Protein AF-A0A6A6H7W0-F1 (afdb_monomer)

Foldseek 3Di:
DDDDDDDDDDDPVVVVVVVVVVVVVVVPDDDDPVVVVVVVVPDDPPDFKFKLKAKDKAAFDPDCVVLVVVVVVVCVVVVVPDDDDRDDRGIDIDMDIAGHPPIGRGHDHDPDHSVVSVVVRVVPDPDPDDDDDDDDDPPD

Solvent-accessible surface area (backbone atoms only — not comparable to full-atom values): 9185 Å² total; per-residue (Å²): 139,84,82,77,80,82,86,77,78,79,49,74,67,56,52,52,49,51,52,52,52,51,49,55,59,67,65,69,58,76,97,66,60,68,64,70,62,46,56,63,70,68,56,79,86,64,71,54,18,32,56,34,65,18,71,47,73,46,70,51,70,94,69,60,63,70,59,50,53,51,50,50,54,50,42,69,72,49,71,73,72,69,89,78,81,81,79,78,87,60,60,44,78,48,70,51,76,37,67,49,80,98,49,54,73,82,35,72,48,81,91,62,54,47,67,55,31,42,52,54,35,59,73,56,50,92,60,98,75,81,86,89,84,82,90,81,90,83,86,127

Nearest PDB structures (foldseek):
  5ez1-assembly1_A  TM=3.426E-01  e=6.908E+00  Helicobacter pylori 26695
  3k5n-assembly1_B  TM=1.792E-01  e=5.345E+00  Escherichia coli

Structure (mmCIF, N/CA/C/O backbone):
data_AF-A0A6A6H7W0-F1
#
_entry.id   AF-A0A6A6H7W0-F1
#
loop_
_atom_site.group_PDB
_atom_site.id
_atom_site.type_symbol
_atom_site.label_atom_id
_atom_site.label_alt_id
_atom_site.label_comp_id
_atom_site.label_asym_id
_atom_site.label_entity_id
_atom_site.label_seq_id
_atom_site.pdbx_PDB_ins_code
_atom_site.Cartn_x
_atom_site.Cartn_y
_atom_site.Cartn_z
_atom_site.occupancy
_atom_site.B_iso_or_equiv
_atom_site.auth_seq_id
_atom_site.auth_comp_id
_atom_site.auth_asym_id
_atom_site.auth_atom_id
_atom_site.pdbx_PDB_model_num
ATOM 1 N N . MET A 1 1 ? 7.294 -31.044 -26.166 1.00 39.59 1 MET A N 1
ATOM 2 C CA . MET A 1 1 ? 6.679 -30.989 -24.823 1.00 39.59 1 MET A CA 1
ATOM 3 C C . MET A 1 1 ? 7.692 -31.528 -23.827 1.00 39.59 1 MET A C 1
ATOM 5 O O . MET A 1 1 ? 7.832 -32.734 -23.703 1.00 39.59 1 MET A O 1
ATOM 9 N N . THR A 1 2 ? 8.481 -30.653 -23.211 1.00 40.09 2 THR A N 1
ATOM 10 C CA . THR A 1 2 ? 9.508 -31.015 -22.222 1.00 40.09 2 THR A CA 1
ATOM 11 C C . THR A 1 2 ? 8.999 -30.585 -20.852 1.00 40.09 2 THR A C 1
ATOM 13 O O . THR A 1 2 ? 8.958 -29.394 -20.560 1.00 40.09 2 THR A O 1
ATOM 16 N N . SER A 1 3 ? 8.525 -31.546 -20.058 1.00 48.62 3 SER A N 1
ATOM 17 C CA . SER A 1 3 ? 8.082 -31.316 -18.681 1.00 48.62 3 SER A CA 1
ATOM 18 C C . SER A 1 3 ? 9.297 -31.000 -17.814 1.00 48.62 3 SER A C 1
ATOM 20 O O . SER A 1 3 ? 10.199 -31.829 -17.705 1.00 48.62 3 SER A O 1
ATOM 22 N N . SER A 1 4 ? 9.321 -29.820 -17.196 1.00 52.91 4 SER A N 1
ATOM 23 C CA . SER A 1 4 ? 10.282 -29.503 -16.137 1.00 52.91 4 SER A CA 1
ATOM 24 C C . SER A 1 4 ? 10.076 -30.445 -14.939 1.00 52.91 4 SER A C 1
ATOM 26 O O . SER A 1 4 ? 8.931 -30.818 -14.656 1.00 52.91 4 SER A O 1
ATOM 28 N N . PRO A 1 5 ? 11.148 -30.868 -14.245 1.00 56.19 5 PRO A N 1
ATOM 29 C CA . PRO A 1 5 ? 11.035 -31.709 -13.058 1.00 56.19 5 PRO A CA 1
ATOM 30 C C . PRO A 1 5 ? 10.425 -30.929 -11.875 1.00 56.19 5 PRO A C 1
ATOM 32 O O . PRO A 1 5 ? 10.562 -29.705 -11.820 1.00 56.19 5 PRO A O 1
ATOM 35 N N . PRO A 1 6 ? 9.747 -31.611 -10.934 1.00 56.41 6 PRO A N 1
ATOM 36 C CA . PRO A 1 6 ? 9.095 -30.971 -9.793 1.00 56.41 6 PRO A CA 1
ATOM 37 C C . PRO A 1 6 ? 10.128 -30.344 -8.846 1.00 56.41 6 PRO A C 1
ATOM 39 O O . PRO A 1 6 ? 11.103 -30.994 -8.470 1.00 56.41 6 PRO A O 1
ATOM 42 N N . GLU A 1 7 ? 9.906 -29.090 -8.442 1.00 61.66 7 GLU A N 1
ATOM 43 C CA . GLU A 1 7 ? 10.689 -28.431 -7.393 1.00 61.66 7 GLU A CA 1
ATOM 44 C C . GLU A 1 7 ? 10.473 -29.151 -6.055 1.00 61.66 7 GLU A C 1
ATOM 46 O O . GLU A 1 7 ? 9.414 -29.068 -5.428 1.00 61.66 7 GLU A O 1
ATOM 51 N N . THR A 1 8 ? 11.486 -29.892 -5.614 1.00 72.44 8 THR A N 1
ATOM 52 C CA . THR A 1 8 ? 11.479 -30.572 -4.320 1.00 72.44 8 THR A CA 1
ATOM 53 C C . THR A 1 8 ? 11.583 -29.534 -3.204 1.00 72.44 8 THR A C 1
ATOM 55 O O . THR A 1 8 ? 12.595 -28.848 -3.072 1.00 72.44 8 THR A O 1
ATOM 58 N N . SER A 1 9 ? 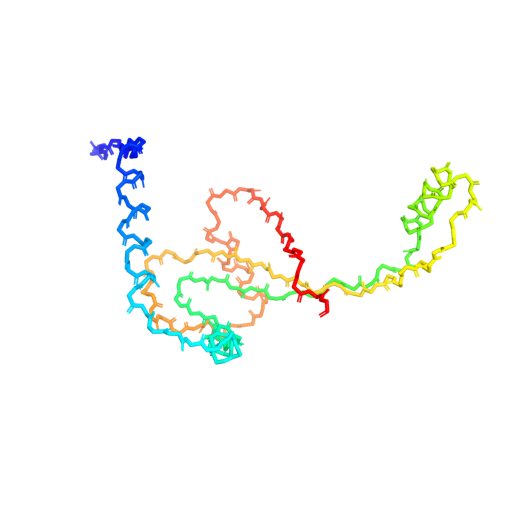10.538 -29.419 -2.382 1.00 73.88 9 SER A N 1
ATOM 59 C CA . SER A 1 9 ? 10.568 -28.583 -1.177 1.00 73.88 9 SER A CA 1
ATOM 60 C C . SER A 1 9 ? 11.648 -29.080 -0.203 1.00 73.88 9 SER A C 1
ATOM 62 O O . SER A 1 9 ? 11.758 -30.292 0.001 1.00 73.88 9 SER A O 1
ATOM 64 N N . PRO A 1 10 ? 12.433 -28.181 0.419 1.00 78.88 10 PRO A N 1
ATOM 65 C CA . PRO A 1 10 ? 13.534 -28.576 1.287 1.00 78.88 10 PRO A CA 1
ATOM 66 C C . PRO A 1 10 ? 13.030 -29.288 2.546 1.00 78.88 10 PRO A C 1
ATOM 68 O O . PRO A 1 10 ? 12.021 -28.916 3.151 1.00 78.88 10 PRO A O 1
ATOM 71 N N . SER A 1 11 ? 13.767 -30.309 2.969 1.00 86.69 11 SER A N 1
ATOM 72 C CA . SER A 1 11 ? 13.517 -31.051 4.201 1.00 86.69 11 SER A CA 1
ATOM 73 C C . SER A 1 11 ? 13.729 -30.176 5.445 1.00 86.69 11 SER A C 1
ATOM 75 O O . SER A 1 11 ? 14.488 -29.203 5.446 1.00 86.69 11 SER A O 1
ATOM 77 N N . ARG A 1 12 ? 13.101 -30.554 6.568 1.00 82.81 12 ARG A N 1
ATOM 78 C CA . ARG A 1 12 ? 13.274 -29.858 7.860 1.00 82.81 12 ARG A CA 1
ATOM 79 C C . ARG A 1 12 ? 14.742 -29.751 8.288 1.00 82.81 12 ARG A C 1
ATOM 81 O O . ARG A 1 12 ? 15.125 -28.759 8.902 1.00 82.81 12 ARG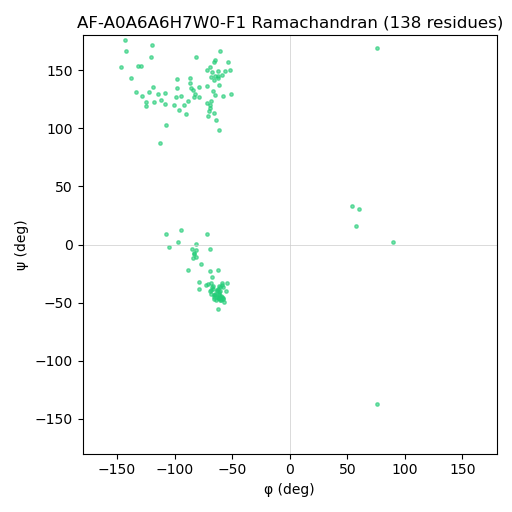 A O 1
ATOM 88 N N . GLU A 1 13 ? 15.563 -30.743 7.953 1.00 88.00 13 GLU A N 1
ATOM 89 C CA . GLU A 1 13 ? 16.994 -30.758 8.270 1.00 88.00 13 GLU A CA 1
ATOM 90 C C . GLU A 1 13 ? 17.803 -29.777 7.417 1.00 88.00 13 GLU A C 1
ATOM 92 O O . GLU A 1 13 ? 18.762 -29.172 7.898 1.00 88.00 13 GLU A O 1
ATOM 97 N N . GLU A 1 14 ? 17.430 -29.589 6.153 1.00 88.81 14 GLU A N 1
ATOM 98 C CA . GLU A 1 14 ? 18.039 -28.583 5.277 1.00 88.81 14 GLU A CA 1
ATOM 99 C C . GLU A 1 14 ? 17.692 -27.171 5.744 1.00 88.81 14 GLU A C 1
ATOM 101 O O . GLU A 1 14 ? 18.587 -26.333 5.865 1.00 88.81 14 GLU A O 1
ATOM 106 N N . ILE A 1 15 ? 16.433 -26.937 6.129 1.00 86.06 15 ILE A N 1
ATOM 107 C CA . ILE A 1 15 ? 15.996 -25.671 6.732 1.00 86.06 15 ILE A CA 1
ATOM 108 C C . ILE A 1 15 ? 16.766 -25.413 8.035 1.00 86.06 15 ILE A C 1
ATOM 110 O O . ILE A 1 15 ? 17.329 -24.334 8.220 1.00 86.06 15 ILE A O 1
ATOM 114 N N . ALA A 1 16 ? 16.860 -26.408 8.924 1.00 88.50 16 ALA A N 1
ATOM 115 C CA . ALA A 1 16 ? 17.582 -26.276 10.189 1.00 88.50 16 ALA A CA 1
ATOM 116 C C . ALA A 1 16 ? 19.075 -25.969 9.980 1.00 88.50 16 ALA A C 1
ATOM 118 O O . ALA A 1 16 ? 19.635 -25.108 10.666 1.00 88.50 16 ALA A O 1
ATOM 119 N N . ARG A 1 17 ? 19.721 -26.620 9.002 1.00 90.56 17 ARG A N 1
ATOM 120 C CA 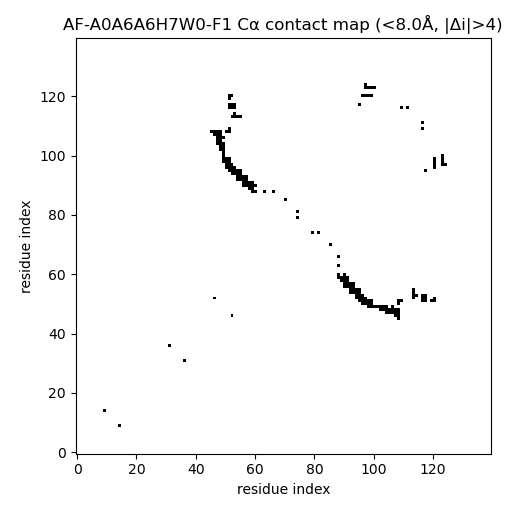. ARG A 1 17 ? 21.114 -26.335 8.627 1.00 90.56 17 ARG A CA 1
ATOM 121 C C . ARG A 1 17 ? 21.275 -24.925 8.062 1.00 90.56 17 ARG A C 1
ATOM 123 O O . ARG A 1 17 ? 22.195 -24.223 8.485 1.00 90.56 17 ARG A O 1
ATOM 130 N N . GLY A 1 18 ? 20.370 -24.486 7.189 1.00 87.12 18 GLY A N 1
ATOM 131 C CA . GLY A 1 18 ? 20.359 -23.123 6.652 1.00 87.12 18 GLY A CA 1
ATOM 132 C C . GLY A 1 18 ? 20.238 -22.066 7.754 1.00 87.12 18 GLY A C 1
ATOM 133 O O . GLY A 1 18 ? 21.032 -21.126 7.808 1.00 87.12 18 GLY A O 1
ATOM 134 N N . VAL A 1 19 ? 19.329 -22.274 8.712 1.00 85.62 19 VAL A N 1
ATOM 135 C CA . VAL A 1 19 ? 19.155 -21.388 9.877 1.00 85.62 19 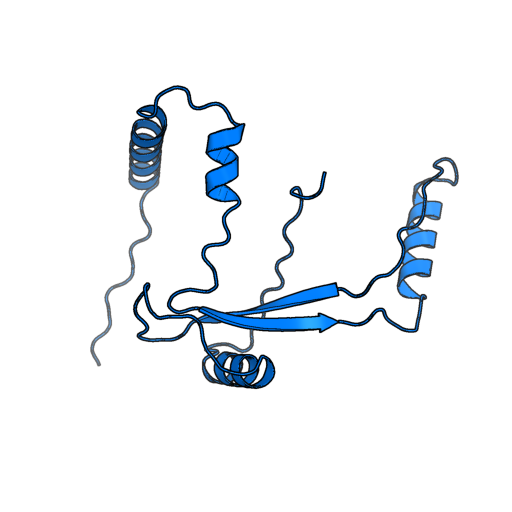VAL A CA 1
ATOM 136 C C . VAL A 1 19 ? 20.422 -21.330 10.736 1.00 85.62 19 VAL A C 1
ATOM 138 O O . VAL A 1 19 ? 20.836 -20.246 11.154 1.00 85.62 19 VAL A O 1
ATOM 141 N N . GLN A 1 20 ? 21.085 -22.465 10.986 1.00 84.62 20 GLN A N 1
ATOM 142 C CA . GLN A 1 20 ? 22.333 -22.475 11.757 1.00 84.62 20 GLN A CA 1
ATOM 143 C C . GLN A 1 20 ? 23.484 -21.763 11.035 1.00 84.62 20 GLN A C 1
ATOM 145 O O . GLN A 1 20 ? 24.265 -21.059 11.683 1.00 84.62 20 GLN A O 1
ATOM 150 N N . GLN A 1 21 ? 23.591 -21.909 9.714 1.00 86.19 21 GLN A N 1
ATOM 151 C CA . GLN A 1 21 ? 24.591 -21.201 8.914 1.00 86.19 21 GLN A CA 1
ATOM 152 C C . GLN A 1 21 ? 24.347 -19.688 8.923 1.00 86.19 21 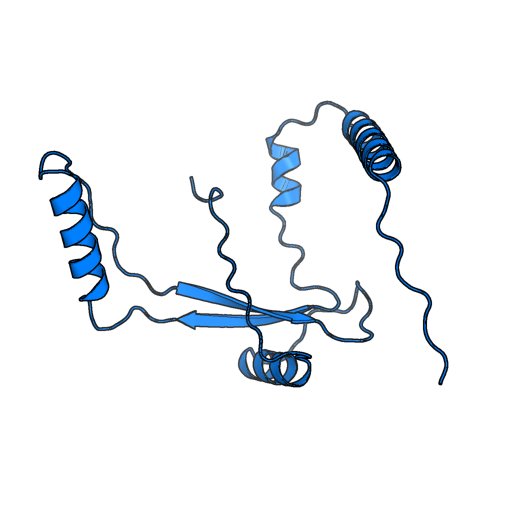GLN A C 1
ATOM 154 O O . GLN A 1 21 ? 25.280 -18.927 9.190 1.00 86.19 21 GLN A O 1
ATOM 159 N N . LEU A 1 22 ? 23.094 -19.257 8.746 1.00 80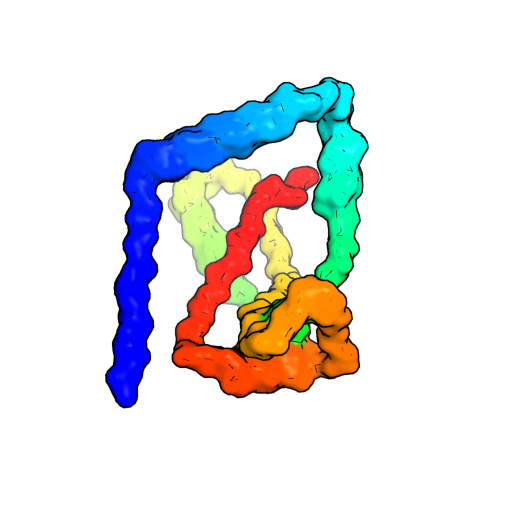.38 22 LEU A N 1
ATOM 160 C CA . LEU A 1 22 ? 22.703 -17.850 8.830 1.00 80.38 22 LEU A CA 1
ATOM 161 C C . LEU A 1 22 ? 23.019 -17.267 10.213 1.00 80.38 22 LEU A C 1
ATOM 163 O O . LEU A 1 22 ? 23.665 -16.226 10.312 1.00 80.38 22 LEU A O 1
ATOM 167 N N . ARG A 1 23 ? 22.647 -17.970 11.293 1.00 78.56 23 ARG A N 1
ATOM 168 C CA . ARG A 1 23 ? 22.943 -17.549 12.671 1.00 78.56 23 ARG A CA 1
ATOM 169 C C . ARG A 1 23 ? 24.440 -17.377 12.895 1.00 78.56 23 ARG A C 1
ATOM 171 O O . ARG A 1 23 ? 24.851 -16.373 13.472 1.00 78.56 23 ARG A O 1
ATOM 178 N N . ARG A 1 24 ? 25.259 -18.330 12.440 1.00 78.56 24 ARG A N 1
ATOM 179 C CA . ARG A 1 24 ? 26.725 -18.241 12.529 1.00 78.56 24 ARG A CA 1
ATOM 180 C C . ARG A 1 24 ? 27.271 -17.058 11.730 1.00 78.56 24 ARG A C 1
ATOM 182 O O . ARG A 1 24 ? 28.188 -16.407 12.212 1.00 78.56 24 ARG A O 1
ATOM 189 N N . GLY A 1 25 ? 26.712 -16.758 10.558 1.00 77.88 25 GLY A N 1
ATOM 190 C CA . GLY A 1 25 ? 27.069 -15.573 9.771 1.00 77.88 25 GLY A CA 1
ATOM 191 C C . GLY A 1 25 ? 26.725 -14.266 10.490 1.00 77.88 25 GLY A C 1
ATOM 192 O O . GLY A 1 25 ? 27.581 -13.400 10.637 1.00 77.88 25 GLY A O 1
ATOM 193 N N . LEU A 1 26 ? 25.508 -14.163 11.029 1.00 68.94 26 LEU A N 1
ATOM 194 C CA . LEU A 1 26 ? 25.029 -12.983 11.758 1.00 68.94 26 LEU A CA 1
ATOM 195 C C . LEU A 1 26 ? 25.756 -12.760 13.093 1.00 68.94 26 LEU A C 1
ATOM 197 O O . LEU A 1 26 ? 25.886 -11.622 13.538 1.00 68.94 26 LEU A O 1
ATOM 201 N N . SER A 1 27 ? 26.248 -13.835 13.712 1.00 67.56 27 SER A N 1
ATOM 202 C CA . SER A 1 27 ? 26.980 -13.804 14.988 1.00 67.56 27 SER A CA 1
ATOM 203 C C . SER A 1 27 ? 28.470 -13.468 14.829 1.00 67.56 27 SER A C 1
ATOM 205 O O . SER A 1 27 ? 29.155 -13.281 15.828 1.00 67.56 27 SER A O 1
ATOM 207 N N . LYS A 1 28 ? 28.992 -13.402 13.594 1.00 65.69 28 LYS A N 1
ATOM 208 C CA . LYS A 1 28 ? 30.386 -13.016 13.302 1.00 65.69 28 LYS A CA 1
ATOM 209 C C . LYS A 1 28 ? 30.601 -11.499 13.217 1.00 65.69 28 LYS A C 1
ATOM 211 O O . LYS A 1 28 ? 31.737 -11.067 13.047 1.00 65.69 28 LYS A O 1
ATOM 216 N N . GLY A 1 29 ? 29.544 -10.692 13.323 1.00 62.50 29 GLY A N 1
ATOM 217 C CA . GLY A 1 29 ? 29.659 -9.237 13.417 1.00 62.50 29 GLY A CA 1
ATOM 218 C C . GLY A 1 29 ? 30.045 -8.802 14.831 1.00 62.50 29 GLY A C 1
ATOM 219 O O . GLY A 1 29 ? 29.486 -9.305 15.803 1.00 62.50 29 GLY A O 1
ATOM 220 N N . GLY A 1 30 ? 30.988 -7.864 14.953 1.00 68.56 30 GLY A N 1
ATOM 221 C CA . GLY A 1 30 ? 31.275 -7.204 16.228 1.00 68.56 30 GLY A CA 1
ATOM 222 C C . GLY A 1 30 ? 30.055 -6.448 16.773 1.00 68.56 30 GLY A C 1
ATOM 223 O O . GLY A 1 30 ? 29.078 -6.216 16.059 1.00 68.56 30 GLY A O 1
ATOM 224 N N . TRP A 1 31 ? 30.112 -6.045 18.043 1.00 68.25 31 TRP A N 1
ATOM 225 C CA . TRP A 1 31 ? 29.086 -5.207 18.666 1.00 68.25 31 TRP A CA 1
ATOM 226 C C . TRP A 1 31 ? 28.988 -3.862 17.939 1.00 68.25 31 TRP A C 1
ATOM 228 O O . TRP A 1 31 ? 29.779 -2.953 18.167 1.00 68.25 31 TRP A O 1
ATOM 238 N N . THR A 1 32 ? 28.012 -3.732 17.046 1.00 68.38 32 THR A N 1
ATOM 239 C CA . THR A 1 32 ? 27.599 -2.437 16.506 1.00 68.38 32 THR A CA 1
ATOM 240 C C . THR A 1 32 ? 26.427 -1.942 17.345 1.00 68.38 32 THR A C 1
ATOM 242 O O . THR A 1 32 ? 25.462 -2.697 17.508 1.00 68.38 32 THR A O 1
ATOM 245 N N . PRO A 1 33 ? 26.472 -0.706 17.873 1.00 82.19 33 PRO A N 1
ATOM 246 C CA . PRO A 1 33 ? 25.307 -0.105 18.502 1.00 82.19 33 PRO A CA 1
ATOM 247 C C . PRO A 1 33 ? 24.098 -0.172 17.562 1.00 82.19 33 PRO A C 1
ATOM 249 O O . PRO A 1 33 ? 24.238 -0.172 16.334 1.00 82.19 33 PRO A O 1
ATOM 252 N N . ILE A 1 34 ? 22.900 -0.244 18.135 1.00 77.81 34 ILE A N 1
ATOM 253 C CA . ILE A 1 34 ? 21.671 -0.398 17.353 1.00 77.81 34 ILE A CA 1
ATOM 254 C C . ILE A 1 34 ? 21.478 0.758 16.358 1.00 77.81 34 ILE A C 1
ATOM 256 O O . ILE A 1 34 ? 21.045 0.527 15.236 1.00 77.81 34 ILE A O 1
ATOM 260 N N . THR A 1 35 ? 21.910 1.970 16.717 1.00 79.31 35 THR A N 1
ATOM 261 C CA . THR A 1 35 ? 21.738 3.186 15.914 1.00 79.31 35 THR A CA 1
ATOM 262 C C . THR A 1 35 ? 22.443 3.131 14.544 1.00 79.31 35 THR A C 1
ATOM 264 O O . THR A 1 35 ? 21.741 3.244 13.544 1.00 79.31 35 THR A O 1
ATOM 267 N N . PRO A 1 36 ? 23.766 2.881 14.413 1.00 77.19 36 PRO A N 1
ATOM 268 C CA . PRO A 1 36 ? 24.397 2.669 13.101 1.00 77.19 36 PRO A CA 1
ATOM 269 C C . PRO A 1 36 ? 23.806 1.495 12.309 1.00 77.19 36 PRO A C 1
ATOM 271 O O . PRO A 1 36 ? 23.717 1.535 11.079 1.00 77.19 36 PRO A O 1
ATOM 274 N N . ARG A 1 37 ? 23.392 0.437 13.017 1.00 72.00 37 ARG A N 1
ATOM 275 C CA . ARG A 1 37 ? 22.817 -0.762 12.399 1.00 72.00 37 ARG A CA 1
ATOM 276 C C . ARG A 1 37 ? 21.420 -0.504 11.826 1.00 72.00 37 ARG A C 1
ATOM 278 O O . ARG A 1 37 ? 21.082 -1.065 10.795 1.00 72.00 37 ARG A O 1
ATOM 285 N N . GLN A 1 38 ? 20.631 0.353 12.467 1.00 77.25 38 GLN A N 1
ATOM 286 C CA . GLN A 1 38 ? 19.331 0.799 11.967 1.00 77.25 38 GLN A CA 1
ATOM 287 C C . GLN A 1 38 ? 19.480 1.877 10.894 1.00 77.25 38 GLN A C 1
ATOM 289 O O . GLN A 1 38 ? 18.774 1.824 9.898 1.00 77.25 38 GLN A O 1
ATOM 294 N N . PHE A 1 39 ? 20.432 2.804 11.041 1.00 76.94 39 PHE A N 1
ATOM 295 C CA . PHE A 1 39 ? 20.664 3.885 10.077 1.00 76.94 39 PHE A CA 1
ATOM 296 C C . PHE A 1 39 ? 20.910 3.368 8.654 1.00 76.94 39 PHE A C 1
ATOM 298 O O . PHE A 1 39 ? 20.379 3.909 7.691 1.00 76.94 39 PHE A O 1
ATOM 305 N N . THR A 1 40 ? 21.664 2.276 8.523 1.00 68.88 40 THR A N 1
ATOM 306 C CA . THR A 1 40 ? 21.888 1.609 7.230 1.00 68.88 40 THR A CA 1
ATOM 307 C C . THR A 1 40 ? 20.631 0.939 6.669 1.00 68.88 40 THR A C 1
ATOM 309 O O . THR A 1 40 ? 20.442 0.942 5.459 1.00 68.88 40 THR A O 1
ATOM 312 N N . GLY A 1 41 ? 19.749 0.409 7.522 1.00 67.31 41 GLY A N 1
ATOM 313 C CA . GLY A 1 41 ? 18.462 -0.166 7.109 1.00 67.31 41 GLY A CA 1
ATOM 314 C C . GLY A 1 41 ? 17.377 0.869 6.788 1.00 67.31 41 GLY A C 1
ATOM 315 O O . GLY A 1 41 ? 16.395 0.527 6.140 1.00 67.31 41 GLY A O 1
ATOM 316 N N . LEU A 1 42 ? 17.551 2.119 7.226 1.00 70.25 42 LEU A N 1
ATOM 317 C CA . LEU A 1 42 ? 16.643 3.236 6.940 1.00 70.25 42 LEU A CA 1
ATOM 318 C C . LEU A 1 42 ? 16.926 3.911 5.591 1.00 70.25 42 LEU A C 1
ATOM 320 O O . LEU A 1 42 ? 16.121 4.723 5.140 1.00 70.25 42 LEU A O 1
ATOM 324 N N . GLN A 1 43 ? 18.058 3.611 4.948 1.00 71.00 43 GLN A N 1
ATOM 325 C CA . GLN A 1 43 ? 18.321 4.102 3.600 1.00 71.00 43 GLN A CA 1
ATOM 326 C C . GLN A 1 43 ? 17.407 3.379 2.614 1.00 71.00 43 GLN A C 1
ATOM 328 O O . GLN A 1 43 ? 17.593 2.191 2.359 1.00 71.00 43 GLN A O 1
ATOM 333 N N . ASP A 1 44 ? 16.444 4.105 2.046 1.00 67.44 44 ASP A N 1
ATOM 334 C CA . ASP A 1 44 ? 15.642 3.607 0.934 1.00 67.44 44 ASP A CA 1
ATOM 335 C C . ASP A 1 44 ? 16.562 3.419 -0.287 1.00 67.44 44 ASP A C 1
ATOM 337 O O . ASP A 1 44 ? 17.091 4.402 -0.821 1.00 67.44 44 ASP A O 1
ATOM 341 N N . PRO A 1 45 ? 16.803 2.176 -0.744 1.00 65.38 45 PRO A N 1
ATOM 342 C CA . PRO A 1 45 ? 17.633 1.936 -1.914 1.00 65.38 45 PRO A CA 1
ATOM 343 C C . PRO A 1 45 ? 16.969 2.412 -3.216 1.00 65.38 45 PRO A C 1
ATOM 345 O O . PRO A 1 45 ? 17.618 2.320 -4.264 1.00 65.38 45 PRO A O 1
ATOM 348 N N . GLY A 1 46 ? 15.723 2.891 -3.159 1.00 72.81 46 GLY A N 1
ATOM 349 C CA . GLY A 1 46 ? 14.869 3.190 -4.294 1.00 72.81 46 GLY A CA 1
ATOM 350 C C . GLY A 1 46 ? 14.288 1.922 -4.918 1.00 72.81 46 GLY A C 1
ATOM 351 O O . GLY A 1 46 ? 14.714 0.798 -4.638 1.00 72.81 46 GLY A O 1
ATOM 352 N N . ILE A 1 47 ? 13.323 2.102 -5.821 1.00 73.81 47 ILE A N 1
ATOM 353 C CA . ILE A 1 47 ? 12.754 1.001 -6.606 1.00 73.81 47 ILE A CA 1
ATOM 354 C C . ILE A 1 47 ? 13.827 0.506 -7.586 1.00 73.81 47 ILE A C 1
ATOM 356 O O . ILE A 1 47 ? 14.285 1.258 -8.448 1.00 73.81 47 ILE A O 1
ATOM 360 N N . LYS A 1 48 ? 14.236 -0.757 -7.445 1.00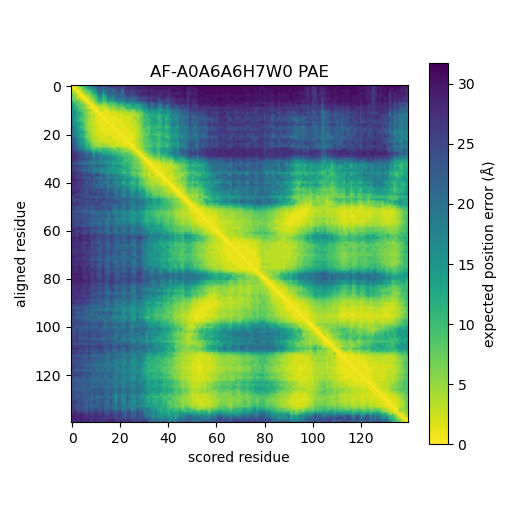 71.94 48 LYS A N 1
ATOM 361 C CA . LYS A 1 48 ? 15.274 -1.400 -8.263 1.00 71.94 48 LYS A CA 1
ATOM 362 C C . LYS A 1 48 ? 14.800 -2.738 -8.822 1.00 71.94 48 LYS A C 1
ATOM 364 O O . LYS A 1 48 ? 13.986 -3.432 -8.214 1.00 71.94 48 LYS A O 1
ATOM 369 N N . GLY A 1 49 ? 15.378 -3.120 -9.956 1.00 78.12 49 GLY A N 1
ATOM 370 C CA . GLY A 1 49 ? 15.262 -4.450 -10.533 1.00 78.12 49 GLY A CA 1
ATOM 371 C C . GLY A 1 49 ? 13.922 -4.712 -11.214 1.00 78.12 49 GLY A C 1
ATOM 372 O O . GLY A 1 49 ? 13.404 -3.892 -11.971 1.00 78.12 49 GLY A O 1
ATOM 373 N N . ALA A 1 50 ? 13.377 -5.903 -10.978 1.00 81.25 50 ALA A N 1
ATOM 374 C CA . ALA A 1 50 ? 12.213 -6.414 -11.691 1.00 81.25 50 ALA A CA 1
ATOM 375 C C . ALA A 1 50 ? 10.863 -5.896 -11.163 1.00 81.25 50 ALA A C 1
ATOM 377 O O . ALA A 1 50 ? 9.832 -6.304 -11.682 1.00 81.25 50 ALA A O 1
ATOM 378 N N . ALA A 1 51 ? 10.818 -5.039 -10.144 1.00 84.19 51 ALA A N 1
ATOM 379 C CA . ALA A 1 51 ? 9.544 -4.577 -9.600 1.00 84.19 51 ALA A CA 1
ATOM 380 C C . ALA A 1 51 ? 8.916 -3.479 -10.480 1.00 84.19 51 ALA A C 1
ATOM 382 O O . ALA A 1 51 ? 9.541 -2.456 -10.759 1.00 84.19 51 ALA A O 1
ATOM 383 N N . TRP A 1 52 ? 7.656 -3.669 -10.875 1.00 88.12 52 TRP A N 1
ATOM 384 C CA . TRP A 1 52 ? 6.763 -2.560 -11.201 1.00 88.12 52 TRP A CA 1
ATOM 385 C C . TRP A 1 52 ? 6.183 -2.020 -9.902 1.00 88.12 52 TRP A C 1
ATOM 387 O O . TRP A 1 52 ? 5.649 -2.794 -9.109 1.00 88.12 52 TRP A O 1
ATOM 397 N N . VAL A 1 53 ? 6.260 -0.708 -9.705 1.00 90.06 53 VAL A N 1
ATOM 398 C CA . VAL A 1 53 ? 5.617 -0.026 -8.582 1.00 90.06 53 VAL A CA 1
ATOM 399 C C . VAL A 1 53 ? 4.791 1.121 -9.143 1.00 90.06 53 VAL A C 1
ATOM 401 O O . VAL A 1 53 ? 5.303 1.915 -9.929 1.00 90.06 53 VAL A O 1
ATOM 404 N N . SER A 1 54 ? 3.519 1.176 -8.761 1.00 93.31 54 SER A N 1
ATOM 405 C CA . SER A 1 54 ? 2.620 2.289 -9.061 1.00 93.31 54 SER A CA 1
ATOM 406 C C . SER A 1 54 ? 2.020 2.818 -7.764 1.00 93.31 54 SER A C 1
ATOM 408 O O . SER A 1 54 ? 1.373 2.073 -7.026 1.00 93.31 54 SER A O 1
ATOM 410 N N . ARG A 1 55 ? 2.278 4.086 -7.449 1.00 93.75 55 ARG A N 1
ATOM 411 C CA . ARG A 1 55 ? 1.779 4.750 -6.241 1.00 93.75 55 ARG A CA 1
ATOM 412 C C . ARG A 1 55 ? 0.397 5.334 -6.488 1.00 93.75 55 ARG A C 1
ATOM 414 O O . ARG A 1 55 ? 0.139 5.934 -7.528 1.00 93.75 55 ARG A O 1
ATOM 421 N N . VAL A 1 56 ? -0.474 5.192 -5.499 1.00 95.44 56 VAL A N 1
ATOM 422 C CA . VAL A 1 56 ? -1.830 5.736 -5.526 1.00 95.44 56 VAL A CA 1
ATOM 423 C C . VAL A 1 56 ? -2.176 6.332 -4.169 1.00 95.44 56 VAL A C 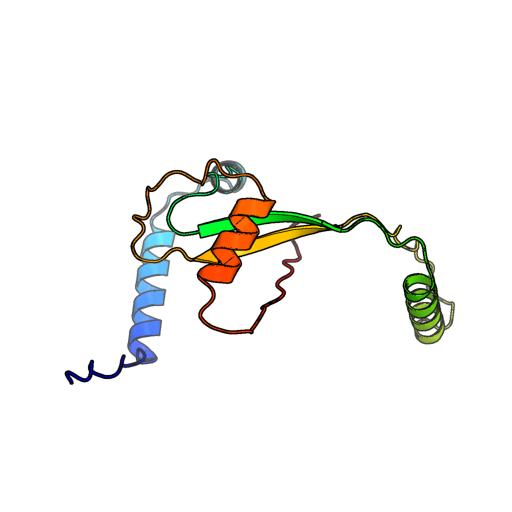1
ATOM 425 O O . VAL A 1 56 ? -1.808 5.790 -3.126 1.00 95.44 56 VAL A O 1
ATOM 428 N N . THR A 1 57 ? -2.910 7.437 -4.197 1.00 95.19 57 THR A N 1
ATOM 429 C CA . THR A 1 57 ? -3.525 8.023 -3.011 1.00 95.19 57 THR A CA 1
ATOM 430 C C . THR A 1 57 ? -5.021 7.789 -3.100 1.00 95.19 57 THR A C 1
ATOM 432 O O . THR A 1 57 ? -5.667 8.208 -4.059 1.00 95.19 57 THR A O 1
ATOM 435 N N . TYR A 1 58 ? -5.566 7.101 -2.106 1.00 91.44 58 TYR A N 1
ATOM 436 C CA . TYR A 1 58 ? -7.001 6.991 -1.911 1.00 91.44 58 TYR A CA 1
ATOM 437 C C . TYR A 1 58 ? -7.438 8.135 -1.017 1.00 91.44 58 TYR A C 1
ATOM 439 O O . TYR A 1 58 ? -7.061 8.198 0.156 1.00 91.44 58 TYR A O 1
ATOM 447 N N . ASP A 1 59 ? -8.205 9.056 -1.587 1.00 93.00 59 ASP A N 1
ATOM 448 C CA . ASP A 1 59 ? -8.709 10.192 -0.837 1.00 93.00 59 ASP A CA 1
ATOM 449 C C . ASP A 1 59 ? -9.609 9.745 0.306 1.00 93.00 59 ASP A C 1
ATOM 451 O O . ASP A 1 59 ? -10.305 8.726 0.237 1.00 93.00 59 ASP A O 1
ATOM 455 N N . ARG A 1 60 ? -9.596 10.545 1.373 1.00 89.88 60 ARG A N 1
ATOM 456 C CA . ARG A 1 60 ? -10.543 10.384 2.466 1.00 89.88 60 ARG A CA 1
ATOM 457 C C . ARG A 1 60 ? -11.966 10.316 1.879 1.00 89.88 60 ARG A C 1
ATOM 459 O O . ARG A 1 60 ? -12.344 11.220 1.130 1.00 89.88 60 ARG A O 1
ATOM 466 N N . PRO A 1 61 ? -12.775 9.309 2.249 1.00 89.19 61 PRO A N 1
ATOM 467 C CA . PRO A 1 61 ? -14.171 9.270 1.845 1.00 89.19 61 PRO A CA 1
ATOM 468 C C . PRO A 1 61 ? -14.915 10.515 2.346 1.00 89.19 61 PRO A C 1
ATOM 470 O O . PRO A 1 61 ? -14.634 11.039 3.428 1.00 89.19 61 PRO A O 1
ATOM 473 N N . SER A 1 62 ? -15.880 10.983 1.553 1.00 87.69 62 SER A N 1
ATOM 474 C CA . SER A 1 62 ? -16.774 12.084 1.936 1.00 87.69 62 SER A CA 1
ATOM 475 C C . SER A 1 62 ? -17.747 11.692 3.048 1.00 87.69 62 SER A C 1
ATOM 477 O O . SER A 1 62 ? -18.279 12.555 3.743 1.00 87.69 62 SER A O 1
ATOM 479 N N . GLU A 1 63 ? -17.998 10.393 3.189 1.00 89.00 63 GLU A N 1
ATOM 480 C CA . GLU A 1 63 ? -18.911 9.811 4.162 1.00 89.00 63 GLU A CA 1
ATOM 481 C C . GLU A 1 63 ? -18.146 9.302 5.386 1.00 89.00 63 GLU A C 1
ATOM 483 O O . GLU A 1 63 ? -17.074 8.708 5.272 1.00 89.00 63 GLU A O 1
ATOM 488 N N . ASP A 1 64 ? -18.743 9.481 6.564 1.00 86.00 64 ASP A N 1
ATOM 489 C CA . ASP A 1 64 ? -18.167 9.047 7.842 1.00 86.00 64 ASP A CA 1
ATOM 490 C C . ASP A 1 64 ? -18.900 7.815 8.423 1.00 86.00 64 ASP A C 1
ATOM 492 O O . ASP A 1 64 ? -18.667 7.428 9.569 1.00 86.00 64 ASP A O 1
ATOM 496 N N . ASP A 1 65 ? -19.801 7.183 7.664 1.00 89.12 65 ASP A N 1
ATOM 497 C CA . ASP A 1 65 ? -20.711 6.150 8.184 1.00 89.12 65 ASP A CA 1
ATOM 498 C C . ASP A 1 65 ? -19.974 4.915 8.706 1.00 89.12 65 ASP A C 1
ATOM 500 O O . ASP A 1 65 ? -20.282 4.425 9.793 1.00 89.12 65 ASP A O 1
ATOM 504 N N . MET A 1 66 ? -18.924 4.472 8.012 1.00 86.19 66 MET A N 1
ATOM 505 C CA . MET A 1 66 ? -18.080 3.367 8.481 1.00 86.19 66 MET A CA 1
ATOM 506 C C . MET A 1 66 ? -17.367 3.698 9.795 1.00 86.19 66 MET A C 1
ATOM 508 O O . MET A 1 66 ? -17.276 2.847 10.680 1.00 86.19 66 MET A O 1
ATOM 512 N N . ALA A 1 67 ? -16.901 4.940 9.960 1.00 86.69 67 ALA A N 1
ATOM 513 C CA . ALA A 1 67 ? -16.275 5.373 11.204 1.00 86.69 67 ALA A CA 1
ATOM 514 C C . ALA A 1 67 ? -17.287 5.435 12.354 1.00 86.69 67 ALA A C 1
ATOM 516 O O . ALA A 1 67 ? -16.954 5.050 13.473 1.00 86.69 67 ALA A O 1
ATOM 517 N N . ARG A 1 68 ? -18.533 5.848 12.083 1.00 88.44 68 ARG A N 1
ATOM 518 C CA . ARG A 1 68 ? -19.627 5.832 13.069 1.00 88.44 68 ARG A CA 1
ATOM 519 C C . ARG A 1 68 ? -20.004 4.415 13.486 1.00 88.44 68 ARG A C 1
ATOM 521 O O . ARG A 1 68 ? -20.182 4.166 14.673 1.00 88.44 68 ARG A O 1
ATOM 528 N N . VAL A 1 69 ? -20.108 3.487 12.534 1.00 91.50 69 VAL A N 1
ATOM 529 C CA . VAL A 1 69 ? -20.398 2.073 12.823 1.00 91.50 69 VAL A CA 1
ATOM 530 C C . VAL A 1 69 ? -19.289 1.464 13.679 1.00 91.50 69 VAL A C 1
ATOM 532 O O . VAL A 1 69 ? -19.584 0.818 14.682 1.00 91.50 69 VAL A O 1
ATOM 535 N N . LEU A 1 70 ? -18.024 1.724 13.338 1.00 89.19 70 LEU A N 1
ATOM 536 C CA . LEU A 1 70 ? -16.885 1.273 14.135 1.00 89.19 70 LEU A CA 1
ATOM 537 C C . LEU A 1 70 ? -16.900 1.885 15.541 1.00 89.19 70 LEU A C 1
ATOM 539 O O . LEU A 1 70 ? -16.736 1.162 16.518 1.00 89.19 70 LEU A O 1
ATOM 543 N N . GLN A 1 71 ? -17.138 3.195 15.654 1.00 87.56 71 GLN A N 1
ATOM 544 C CA . GLN A 1 71 ? -17.245 3.878 16.944 1.00 87.56 71 GLN A CA 1
ATOM 545 C C . GLN A 1 71 ? -18.326 3.247 17.817 1.00 87.56 71 GLN A C 1
ATOM 547 O O . GLN A 1 71 ? -18.071 2.919 18.971 1.00 87.56 71 GLN A O 1
ATOM 552 N N . LYS A 1 72 ? -19.518 3.050 17.247 1.00 89.25 72 LYS A N 1
ATOM 553 C CA . LYS A 1 72 ? -20.645 2.435 17.938 1.00 89.25 72 LYS A CA 1
ATOM 554 C C . LYS A 1 72 ? -20.283 1.041 18.449 1.00 89.25 72 LYS A C 1
ATOM 556 O O . LYS A 1 72 ? -20.518 0.760 19.617 1.00 89.25 72 LYS A O 1
ATOM 561 N N . ALA A 1 73 ? -19.660 0.211 17.611 1.00 91.25 73 ALA A N 1
ATOM 562 C CA . ALA A 1 73 ? -19.224 -1.123 18.011 1.00 91.25 73 ALA A CA 1
ATOM 563 C C . ALA A 1 73 ? -18.211 -1.082 19.170 1.00 91.25 73 ALA A C 1
ATOM 565 O O . ALA A 1 73 ? -18.303 -1.892 20.086 1.00 91.25 73 ALA A O 1
ATOM 566 N N . ILE A 1 74 ? -17.272 -0.129 19.165 1.00 88.56 74 ILE A N 1
ATOM 567 C CA . ILE A 1 74 ? -16.304 0.026 20.261 1.00 88.56 74 ILE A CA 1
ATOM 568 C C . ILE A 1 74 ? -17.009 0.443 21.559 1.00 88.56 74 ILE A C 1
ATOM 570 O O . ILE A 1 74 ? -16.750 -0.164 22.593 1.00 88.56 74 ILE A O 1
ATOM 574 N N . CYS A 1 75 ? -17.910 1.431 21.514 1.00 87.19 75 CYS A N 1
ATOM 575 C CA . CYS A 1 75 ? -18.661 1.882 22.693 1.00 87.19 75 CYS A CA 1
ATOM 576 C C . CYS A 1 75 ? -19.537 0.765 23.283 1.00 87.19 75 CYS A C 1
ATOM 578 O O . CYS A 1 75 ? -19.530 0.541 24.492 1.00 87.19 75 CYS A O 1
ATOM 580 N N . GLU A 1 76 ? -20.235 0.010 22.429 1.00 90.12 76 GLU A N 1
ATOM 581 C CA . GLU A 1 76 ? -21.051 -1.133 22.856 1.00 90.12 76 GLU A CA 1
ATOM 582 C C . GLU A 1 76 ? -20.206 -2.231 23.524 1.00 90.12 76 GLU A C 1
ATOM 584 O O . GLU A 1 76 ? -20.661 -2.859 24.479 1.00 90.12 76 GLU A O 1
ATOM 589 N N . LEU A 1 77 ? -18.970 -2.450 23.059 1.00 89.19 77 LEU A N 1
ATOM 590 C CA . LEU A 1 77 ? -18.053 -3.437 23.636 1.00 89.19 77 LEU A CA 1
ATOM 591 C C . LEU A 1 77 ? -17.359 -2.953 24.918 1.00 89.19 77 LEU A C 1
ATOM 593 O O . LEU A 1 77 ? -17.078 -3.773 25.791 1.00 89.19 77 LEU A O 1
ATOM 597 N N . SER A 1 78 ? -17.079 -1.653 25.050 1.00 85.69 78 SER A N 1
ATOM 598 C CA . SER A 1 78 ? -16.407 -1.079 26.226 1.00 85.69 78 SER A CA 1
ATOM 599 C C . SER A 1 78 ? -17.356 -0.775 27.392 1.00 85.69 78 SER A C 1
ATOM 601 O O . SER A 1 78 ? -16.906 -0.403 28.481 1.00 85.69 78 SER A O 1
ATOM 603 N N . GLY A 1 79 ? -18.671 -0.907 27.185 1.00 80.50 79 GLY A N 1
ATOM 604 C CA . GLY A 1 79 ? -19.685 -0.586 28.192 1.0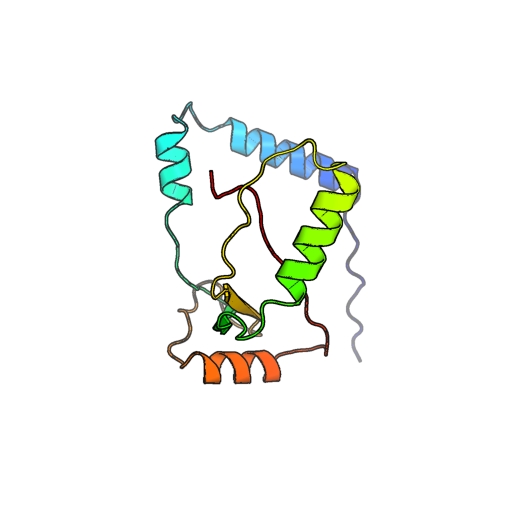0 80.50 79 GLY A CA 1
ATOM 605 C C . GLY A 1 79 ? -19.633 0.877 28.637 1.00 80.50 79 GLY A C 1
ATOM 606 O O . GLY A 1 79 ? -19.895 1.165 29.803 1.00 80.50 79 GLY A O 1
ATOM 607 N N . ASP A 1 80 ? -19.210 1.773 27.739 1.00 69.56 80 ASP A N 1
ATOM 608 C CA . ASP A 1 80 ? -19.006 3.211 27.972 1.00 69.56 80 ASP A CA 1
ATOM 609 C C . ASP A 1 80 ? -18.010 3.565 29.100 1.00 69.56 80 ASP A C 1
ATOM 611 O O . ASP A 1 80 ? -17.961 4.704 29.566 1.00 69.56 80 ASP A O 1
ATOM 615 N N . THR A 1 81 ? -17.185 2.610 29.545 1.00 77.19 81 THR A N 1
ATOM 616 C CA . THR A 1 81 ? -16.208 2.834 30.631 1.00 77.19 81 THR A CA 1
ATOM 617 C C . THR A 1 81 ? -14.853 3.348 30.150 1.00 77.19 81 THR A C 1
ATOM 619 O O . THR A 1 81 ? -14.119 3.971 30.920 1.00 77.19 81 THR A O 1
ATOM 622 N N . GLU A 1 82 ? -14.520 3.129 28.878 1.00 78.44 82 GLU A N 1
ATOM 623 C CA . GLU A 1 82 ? -13.249 3.550 28.293 1.00 78.44 82 GLU A CA 1
ATOM 624 C C . GLU A 1 82 ? -13.391 4.858 27.509 1.00 78.44 82 GLU A C 1
ATOM 626 O O . GLU A 1 82 ? -14.206 4.980 26.594 1.00 78.44 82 GLU A O 1
ATOM 631 N N . VAL A 1 83 ? -12.541 5.834 27.835 1.00 78.62 83 VAL A N 1
ATOM 632 C CA . VAL A 1 83 ? -12.429 7.093 27.093 1.00 78.62 83 VAL A CA 1
ATOM 633 C C . VAL A 1 83 ? -11.275 6.976 26.106 1.00 78.62 83 VAL A C 1
ATOM 635 O O . VAL A 1 83 ? -10.116 6.871 26.501 1.00 78.62 83 VAL A O 1
ATOM 638 N N . PHE A 1 84 ? -11.582 7.040 24.815 1.00 80.25 84 PHE A N 1
ATOM 639 C CA . PHE A 1 84 ? -10.589 7.034 23.745 1.00 80.25 84 PHE A CA 1
ATOM 640 C C . PHE A 1 84 ? -10.874 8.152 22.742 1.00 80.25 84 PHE A C 1
ATOM 642 O O . PHE A 1 84 ? -12.004 8.613 22.580 1.00 80.25 84 PHE A O 1
ATOM 649 N N . THR A 1 85 ? -9.826 8.617 22.065 1.00 82.31 85 THR A N 1
ATOM 650 C CA . THR A 1 85 ? -9.970 9.605 20.990 1.00 82.31 85 THR A CA 1
ATOM 651 C C . THR A 1 85 ? -10.201 8.869 19.681 1.00 82.31 85 THR A C 1
ATOM 653 O O . THR A 1 85 ? -9.376 8.046 19.287 1.00 82.31 85 THR A O 1
ATOM 656 N N . MET A 1 86 ? -11.300 9.176 18.990 1.00 81.00 86 MET A N 1
ATOM 657 C CA . MET A 1 86 ? -11.531 8.620 17.658 1.00 81.00 86 MET A CA 1
ATOM 658 C C . MET A 1 86 ? -10.461 9.126 16.683 1.00 81.00 86 MET A C 1
ATOM 660 O O . MET A 1 86 ? -10.258 10.342 16.579 1.00 81.00 86 MET A O 1
ATOM 664 N N . PRO A 1 87 ? -9.790 8.229 15.943 1.00 80.25 87 PRO A N 1
ATOM 665 C CA . PRO A 1 87 ? -8.841 8.641 14.924 1.00 80.25 87 PRO A CA 1
ATOM 666 C C . PRO A 1 87 ? -9.567 9.393 13.803 1.00 80.25 87 PRO A C 1
ATOM 668 O O . PRO A 1 87 ? -10.703 9.077 13.441 1.00 80.25 87 PRO A O 1
ATOM 671 N N . ARG A 1 88 ? -8.904 10.401 13.231 1.00 83.06 88 ARG A N 1
ATOM 672 C CA . ARG A 1 88 ? -9.418 11.086 12.040 1.00 83.06 88 ARG A CA 1
ATOM 673 C C . ARG A 1 88 ? -9.289 10.165 10.832 1.00 83.06 88 ARG A C 1
ATOM 675 O O . ARG A 1 88 ? -8.232 9.578 10.623 1.00 83.06 88 ARG A O 1
ATOM 682 N N . ILE A 1 89 ? -10.330 10.112 10.004 1.00 87.00 89 ILE A N 1
ATOM 683 C CA . ILE A 1 89 ? -10.231 9.492 8.682 1.00 87.00 89 ILE A CA 1
ATOM 684 C C . ILE A 1 89 ? -9.316 10.373 7.824 1.00 87.00 89 ILE A C 1
ATOM 686 O O . ILE A 1 89 ? -9.564 11.578 7.682 1.00 87.00 89 ILE A O 1
ATOM 690 N N . ALA A 1 90 ? -8.258 9.775 7.290 1.00 88.19 90 ALA A N 1
ATOM 691 C CA . ALA A 1 90 ? -7.263 10.422 6.447 1.00 88.19 90 ALA A CA 1
ATOM 692 C C . ALA A 1 90 ? -7.216 9.746 5.072 1.00 88.19 90 ALA A C 1
ATOM 694 O O . ALA A 1 90 ? -7.684 8.615 4.922 1.00 88.19 90 ALA A O 1
ATOM 695 N N . SER A 1 91 ? -6.647 10.440 4.085 1.00 91.81 91 SER A N 1
ATOM 696 C CA . SER A 1 91 ? -6.273 9.810 2.820 1.00 91.81 91 SER A CA 1
ATOM 697 C C . SER A 1 91 ? -5.219 8.732 3.075 1.00 91.81 91 SER A C 1
ATOM 699 O O . SER A 1 91 ? -4.379 8.871 3.966 1.00 91.81 91 SER A O 1
ATOM 701 N N . ILE A 1 92 ? -5.275 7.655 2.299 1.00 90.69 92 ILE A N 1
ATOM 702 C CA . ILE A 1 92 ? -4.383 6.506 2.433 1.00 90.69 92 ILE A CA 1
ATOM 703 C C . ILE A 1 92 ? -3.476 6.458 1.213 1.00 90.69 92 ILE A C 1
ATOM 705 O O . ILE A 1 92 ? -3.946 6.391 0.079 1.00 90.69 92 ILE A O 1
ATOM 709 N N . GLU A 1 93 ? -2.172 6.450 1.451 1.00 92.19 93 GLU A N 1
ATOM 710 C CA . GLU A 1 93 ? -1.185 6.164 0.418 1.00 92.19 93 GLU A CA 1
ATOM 711 C C . GLU A 1 93 ? -0.989 4.653 0.300 1.00 92.19 93 GLU A C 1
ATOM 713 O O . GLU A 1 93 ? -0.859 3.940 1.297 1.00 92.19 93 GLU A O 1
ATOM 718 N N . ALA A 1 94 ? -0.965 4.157 -0.931 1.00 92.69 94 ALA A N 1
ATOM 719 C CA . ALA A 1 94 ? -0.764 2.751 -1.230 1.00 92.69 94 ALA A CA 1
ATOM 720 C C . ALA A 1 94 ? 0.099 2.576 -2.480 1.00 92.69 94 ALA A C 1
ATOM 722 O O . ALA A 1 94 ? 0.347 3.510 -3.247 1.00 92.69 94 ALA A O 1
ATOM 723 N N . GLN A 1 95 ? 0.568 1.348 -2.682 1.00 93.06 95 GLN A N 1
ATOM 724 C CA . GLN A 1 95 ? 1.371 0.984 -3.839 1.00 93.06 95 GLN A CA 1
ATOM 725 C C . GLN A 1 95 ? 0.859 -0.319 -4.438 1.00 93.06 95 GLN A C 1
ATOM 727 O O . GLN A 1 95 ? 0.683 -1.315 -3.738 1.00 93.06 95 GLN A O 1
ATOM 732 N N . TRP A 1 96 ? 0.671 -0.314 -5.750 1.00 94.06 96 TRP A N 1
ATOM 733 C CA . TRP A 1 96 ? 0.553 -1.522 -6.545 1.00 94.06 96 TRP A CA 1
ATOM 734 C C . TRP A 1 96 ? 1.950 -2.023 -6.868 1.00 94.06 96 TRP A C 1
ATOM 736 O O . TRP A 1 96 ? 2.770 -1.271 -7.393 1.00 94.06 96 TRP A O 1
ATOM 746 N N . ILE A 1 97 ? 2.216 -3.288 -6.555 1.00 91.50 97 ILE A N 1
ATOM 747 C CA . ILE A 1 97 ? 3.511 -3.920 -6.800 1.00 91.50 97 ILE A CA 1
ATOM 748 C C . ILE A 1 97 ? 3.296 -5.147 -7.676 1.00 91.50 97 ILE A C 1
ATOM 750 O O . ILE A 1 97 ? 2.433 -5.980 -7.402 1.00 91.50 97 ILE A O 1
ATOM 754 N N . GLY A 1 98 ? 4.092 -5.255 -8.733 1.00 88.75 98 GLY A N 1
ATOM 755 C CA . GLY A 1 98 ? 4.105 -6.399 -9.634 1.00 88.75 98 GLY A CA 1
ATOM 756 C C . GLY A 1 98 ? 5.513 -6.709 -10.111 1.00 88.75 98 GLY A C 1
ATOM 757 O O . GLY A 1 98 ? 6.459 -5.984 -9.809 1.00 88.75 98 GLY A O 1
ATOM 758 N N . TRP A 1 99 ? 5.657 -7.791 -10.869 1.00 85.50 99 TRP A N 1
ATOM 759 C CA . TRP A 1 99 ? 6.963 -8.279 -11.306 1.00 85.50 99 TRP A CA 1
ATOM 760 C C . TRP A 1 99 ? 7.085 -8.275 -12.826 1.00 85.50 99 TRP A C 1
ATOM 762 O O . TRP A 1 99 ? 6.192 -8.716 -13.544 1.00 85.50 99 TRP A O 1
ATOM 772 N N . ARG A 1 100 ? 8.228 -7.789 -13.301 1.00 82.94 100 ARG A N 1
ATOM 773 C CA . ARG A 1 100 ? 8.681 -7.820 -14.687 1.00 82.94 100 ARG A CA 1
ATOM 774 C C . ARG A 1 100 ? 9.336 -9.157 -14.956 1.00 82.94 100 ARG A C 1
ATOM 776 O O . ARG A 1 100 ? 10.217 -9.587 -14.213 1.00 82.94 100 ARG A O 1
ATOM 783 N N . GLU A 1 101 ? 8.969 -9.786 -16.059 1.00 80.38 101 GLU A N 1
ATOM 784 C CA . GLU A 1 101 ? 9.718 -10.941 -16.533 1.00 80.38 101 GLU A CA 1
ATOM 785 C C . GLU A 1 101 ? 11.079 -10.506 -17.095 1.00 80.38 101 GLU A C 1
ATOM 787 O O . GLU A 1 101 ? 11.237 -9.394 -17.604 1.00 80.38 101 GLU A O 1
ATOM 792 N N . ASN A 1 102 ? 12.073 -11.394 -16.999 1.00 76.88 102 ASN A N 1
ATOM 793 C CA . ASN A 1 102 ? 13.373 -11.271 -17.673 1.00 76.88 102 ASN A CA 1
ATOM 794 C C . ASN A 1 102 ? 14.135 -9.954 -17.412 1.00 76.88 102 ASN A C 1
ATOM 796 O O . ASN A 1 102 ? 14.834 -9.454 -18.289 1.00 76.88 102 ASN A O 1
ATOM 800 N N . THR A 1 103 ? 14.003 -9.379 -16.214 1.00 79.94 103 THR A N 1
ATOM 801 C CA . THR A 1 103 ? 14.662 -8.119 -15.837 1.00 79.94 103 THR A CA 1
ATOM 802 C C . THR A 1 103 ? 15.795 -8.380 -14.844 1.00 79.94 103 THR A C 1
ATOM 804 O O . THR A 1 103 ? 15.600 -9.080 -13.850 1.00 79.94 103 THR A O 1
ATOM 807 N N . ALA A 1 104 ? 16.983 -7.825 -15.103 1.00 78.06 104 ALA A N 1
ATOM 808 C CA . ALA A 1 104 ? 18.136 -7.964 -14.215 1.00 78.06 104 ALA A CA 1
ATOM 809 C C . ALA A 1 104 ? 17.907 -7.219 -12.887 1.00 78.06 104 ALA A C 1
ATOM 811 O O . ALA A 1 104 ? 17.223 -6.193 -12.851 1.00 78.06 104 ALA A O 1
ATOM 812 N N . SER A 1 105 ? 18.482 -7.716 -11.789 1.00 72.12 105 SER A N 1
ATOM 813 C CA . SER A 1 105 ? 18.280 -7.170 -10.435 1.00 72.12 105 SER A CA 1
ATOM 814 C C . SER A 1 105 ? 18.765 -5.727 -10.256 1.00 72.12 105 SER A C 1
ATOM 816 O O . SER A 1 105 ? 18.314 -5.037 -9.347 1.00 72.12 105 SER A O 1
ATOM 818 N N . ASP A 1 106 ? 19.679 -5.275 -11.109 1.00 75.12 106 ASP A N 1
ATOM 819 C CA . ASP A 1 106 ? 20.269 -3.935 -11.134 1.00 75.12 106 ASP A CA 1
ATOM 820 C C . ASP A 1 106 ? 19.589 -2.990 -12.135 1.00 75.12 106 ASP A C 1
ATOM 822 O O . ASP A 1 106 ? 19.995 -1.834 -12.261 1.00 75.12 106 ASP A O 1
ATOM 826 N N . THR A 1 107 ? 18.538 -3.452 -12.821 1.00 77.19 107 THR A N 1
ATOM 827 C CA . THR A 1 107 ? 17.788 -2.613 -13.758 1.00 77.19 107 THR A CA 1
ATOM 828 C C . THR A 1 107 ? 17.255 -1.382 -13.015 1.00 77.19 107 THR A C 1
ATOM 830 O O . THR A 1 107 ? 16.618 -1.539 -11.966 1.00 77.19 107 THR A O 1
ATOM 833 N N . PRO A 1 108 ? 17.498 -0.160 -13.524 1.00 73.12 108 PRO A N 1
ATOM 834 C CA . PRO A 1 108 ? 16.945 1.048 -12.929 1.00 73.12 108 PRO A CA 1
ATOM 835 C C . PRO A 1 108 ? 15.417 0.984 -12.827 1.00 73.12 108 PRO A C 1
ATOM 837 O O . PRO A 1 108 ? 14.753 0.365 -13.665 1.00 73.12 108 PRO A O 1
ATOM 840 N N . GLY A 1 109 ? 14.865 1.651 -11.810 1.00 70.31 109 GLY A N 1
ATOM 841 C CA . GLY A 1 109 ? 13.422 1.845 -11.681 1.00 70.31 109 GLY A CA 1
ATOM 842 C C . GLY A 1 109 ? 12.818 2.469 -12.942 1.00 70.31 109 GLY A C 1
ATOM 843 O O . GLY A 1 109 ? 13.512 3.100 -13.743 1.00 70.31 109 GLY A O 1
ATOM 844 N N . SER A 1 110 ? 11.519 2.263 -13.153 1.00 71.56 110 SER A N 1
ATOM 845 C CA . SER A 1 110 ? 10.864 2.795 -14.344 1.00 71.56 110 SER A CA 1
ATOM 846 C C . SER A 1 110 ? 10.776 4.323 -14.312 1.00 71.56 110 SER A C 1
ATOM 848 O O . SER A 1 110 ? 10.568 4.932 -13.266 1.00 71.56 110 SER A O 1
ATOM 850 N N . SER A 1 111 ? 10.915 4.944 -15.483 1.00 80.88 111 SER A N 1
ATOM 851 C CA . SER A 1 111 ? 10.716 6.384 -15.685 1.00 80.88 111 SER A CA 1
ATOM 852 C C . SER A 1 111 ? 9.297 6.722 -16.158 1.00 80.88 111 SER A C 1
ATOM 854 O O . SER A 1 111 ? 9.072 7.813 -16.677 1.00 80.88 111 SER A O 1
ATOM 856 N N . TYR A 1 112 ? 8.372 5.762 -16.084 1.00 85.88 112 TYR A N 1
ATOM 857 C CA . TYR A 1 112 ? 6.997 5.927 -16.552 1.00 85.88 112 TYR A CA 1
ATOM 858 C C . TYR A 1 112 ? 6.148 6.652 -15.510 1.00 85.88 112 TYR A C 1
ATOM 860 O O . TYR A 1 112 ? 6.487 6.691 -14.326 1.00 85.88 112 TYR A O 1
ATOM 868 N N . THR A 1 113 ? 5.019 7.200 -15.950 1.00 92.06 113 THR A N 1
ATOM 869 C CA . THR A 1 113 ? 4.002 7.730 -15.038 1.00 92.06 113 THR A CA 1
ATOM 870 C C . THR A 1 113 ? 3.396 6.612 -14.184 1.00 92.06 113 THR A C 1
ATOM 872 O O . THR A 1 113 ? 3.413 5.436 -14.561 1.00 92.06 113 THR A O 1
ATOM 875 N N . GLU A 1 114 ? 2.806 6.967 -13.039 1.00 92.12 114 GLU A N 1
ATOM 876 C CA . GLU A 1 114 ? 2.175 5.987 -12.141 1.00 92.12 114 GLU A CA 1
ATOM 877 C C . GLU A 1 114 ? 1.064 5.188 -12.853 1.00 92.12 114 GLU A C 1
ATOM 879 O O . GLU A 1 114 ? 0.949 3.976 -12.660 1.00 92.12 114 GLU A O 1
ATOM 884 N N . GLN A 1 115 ? 0.307 5.829 -13.752 1.00 92.81 115 GLN A N 1
ATOM 885 C CA . GLN A 1 115 ? -0.750 5.187 -14.542 1.00 92.81 115 GLN A CA 1
ATOM 886 C C . GLN A 1 115 ? -0.200 4.199 -15.584 1.00 92.81 115 GLN A C 1
ATOM 888 O O . GLN A 1 115 ? -0.764 3.122 -15.797 1.00 92.81 115 GLN A O 1
ATOM 893 N N . GLU A 1 116 ? 0.905 4.540 -16.243 1.00 92.44 116 GLU A N 1
ATOM 894 C CA . GLU A 1 116 ? 1.574 3.642 -17.191 1.00 92.44 116 GLU A CA 1
ATOM 895 C C . GLU A 1 116 ? 2.210 2.449 -16.470 1.00 92.44 116 GLU A C 1
ATOM 897 O O . GLU A 1 116 ? 2.119 1.321 -16.955 1.00 92.44 116 GLU A O 1
ATOM 902 N N . ASN A 1 117 ? 2.803 2.674 -15.291 1.00 90.69 117 ASN A N 1
ATOM 903 C CA . ASN A 1 117 ? 3.298 1.599 -14.430 1.00 90.69 117 ASN A CA 1
ATOM 904 C C . ASN A 1 117 ? 2.173 0.649 -14.023 1.00 90.69 117 ASN A C 1
ATOM 906 O O . ASN A 1 117 ? 2.350 -0.565 -14.105 1.00 90.69 117 ASN A O 1
ATOM 910 N N . PHE A 1 118 ? 1.014 1.185 -13.632 1.00 93.19 118 PHE A N 1
ATOM 911 C CA . PHE A 1 118 ? -0.156 0.375 -13.304 1.00 93.19 118 PHE A CA 1
ATOM 912 C C . PHE A 1 118 ? -0.628 -0.450 -14.507 1.00 93.19 118 PHE A C 1
ATOM 914 O O . PHE A 1 118 ? -0.826 -1.655 -14.389 1.00 93.19 118 PHE A O 1
ATOM 921 N N . SER A 1 119 ? -0.724 0.170 -15.686 1.00 93.06 119 SER A N 1
ATOM 922 C CA . SER A 1 119 ? -1.167 -0.512 -16.910 1.00 93.06 119 SER A CA 1
ATOM 923 C C . SER A 1 119 ? -0.239 -1.679 -17.273 1.00 93.06 119 SER A C 1
ATOM 925 O O . SER A 1 119 ? -0.704 -2.796 -17.486 1.00 93.06 119 SER A O 1
ATOM 927 N N . ARG A 1 120 ? 1.084 -1.465 -17.231 1.00 90.00 120 ARG A N 1
ATOM 928 C CA . ARG A 1 120 ? 2.091 -2.514 -17.484 1.00 90.00 120 ARG A CA 1
ATOM 929 C C . ARG A 1 120 ? 2.100 -3.607 -16.418 1.00 90.00 120 ARG A C 1
ATOM 931 O O . ARG A 1 120 ? 2.348 -4.770 -16.731 1.00 90.00 120 ARG A O 1
ATOM 938 N N . LEU A 1 121 ? 1.852 -3.242 -15.160 1.00 90.62 121 LEU A N 1
ATOM 939 C CA . LEU A 1 121 ? 1.686 -4.195 -14.065 1.00 90.62 121 LEU A CA 1
ATOM 940 C C . LEU A 1 121 ? 0.489 -5.111 -14.336 1.00 90.62 121 LEU A C 1
ATOM 942 O O . LEU A 1 121 ? 0.624 -6.326 -14.204 1.00 90.62 121 LEU A O 1
ATOM 946 N N . CYS A 1 122 ? -0.647 -4.548 -14.751 1.00 91.00 122 CYS A N 1
ATOM 947 C CA . CYS A 1 122 ? -1.845 -5.308 -15.100 1.00 91.00 122 CYS A CA 1
ATOM 948 C C . CYS A 1 122 ? -1.636 -6.198 -16.333 1.00 91.00 122 CYS A C 1
ATOM 950 O O . CYS A 1 122 ? -2.041 -7.355 -16.308 1.00 91.00 122 CYS A O 1
ATOM 952 N N . GLU A 1 123 ? -0.967 -5.705 -17.380 1.00 90.81 123 GLU A N 1
ATOM 953 C CA . GLU A 1 123 ? -0.620 -6.500 -18.571 1.00 90.81 123 GLU A CA 1
ATOM 954 C C . GLU A 1 123 ? 0.274 -7.703 -18.235 1.00 90.81 123 GLU A C 1
ATOM 956 O O . GLU A 1 123 ? 0.125 -8.775 -18.818 1.00 90.81 123 GLU A O 1
ATOM 961 N N . GLY A 1 124 ? 1.197 -7.538 -17.282 1.00 87.31 124 GLY A N 1
ATOM 962 C CA . GLY A 1 124 ? 2.087 -8.604 -16.819 1.00 87.31 124 GLY A CA 1
ATOM 963 C C . GLY A 1 124 ? 1.470 -9.558 -15.789 1.00 87.31 124 GLY A C 1
ATOM 964 O O . GLY A 1 124 ? 2.124 -10.524 -15.386 1.00 87.31 124 GLY A O 1
ATOM 965 N N . ALA A 1 125 ? 0.244 -9.306 -15.321 1.00 89.00 125 ALA A N 1
ATOM 966 C CA . ALA A 1 125 ? -0.381 -10.107 -14.277 1.00 89.00 125 ALA A CA 1
ATOM 967 C C . ALA A 1 125 ? -0.789 -11.493 -14.806 1.00 89.00 125 ALA A C 1
ATOM 969 O O . ALA A 1 125 ? -1.594 -11.632 -15.722 1.00 89.00 125 ALA A O 1
ATOM 970 N N . LYS A 1 126 ? -0.264 -12.552 -14.179 1.00 89.06 126 LYS A N 1
ATOM 971 C CA . LYS A 1 126 ? -0.558 -13.954 -14.549 1.00 89.06 126 LYS A CA 1
ATOM 972 C C . LYS A 1 126 ? -1.871 -14.484 -13.975 1.00 89.06 126 LYS A C 1
ATOM 974 O O . LYS A 1 126 ? -2.286 -15.590 -14.303 1.00 89.06 126 LYS A O 1
ATOM 979 N N . SER A 1 127 ? -2.476 -13.737 -13.058 1.00 88.81 127 SER A N 1
ATOM 980 C CA . SER A 1 127 ? -3.695 -14.111 -12.352 1.00 88.81 127 SER A CA 1
ATOM 981 C C . SER A 1 127 ? -4.516 -12.866 -12.063 1.00 88.81 127 SER A C 1
ATOM 983 O O . SER A 1 127 ? -3.977 -11.791 -11.829 1.00 88.81 127 SER A O 1
ATOM 985 N N . ASP A 1 128 ? -5.821 -13.066 -11.960 1.00 90.31 128 ASP A N 1
ATOM 986 C CA . ASP A 1 128 ? -6.820 -12.103 -11.493 1.00 90.31 128 ASP A CA 1
ATOM 987 C C . ASP A 1 128 ? -6.781 -11.811 -9.978 1.00 90.31 128 ASP A C 1
ATOM 989 O O . ASP A 1 128 ? -7.695 -11.194 -9.434 1.00 90.31 128 ASP A O 1
ATOM 993 N N . LYS A 1 129 ? -5.757 -12.289 -9.262 1.00 92.44 129 LYS A N 1
ATOM 994 C CA . LYS A 1 129 ? -5.706 -12.251 -7.796 1.00 92.44 129 LYS A CA 1
ATOM 995 C C . LYS A 1 129 ? -4.897 -11.066 -7.319 1.00 92.44 129 LYS A C 1
ATOM 997 O O . LYS A 1 129 ? -3.778 -10.843 -7.773 1.00 92.44 129 LYS A O 1
ATOM 1002 N N . VAL A 1 130 ? -5.448 -10.377 -6.328 1.00 92.94 130 VAL A N 1
ATOM 1003 C CA . VAL A 1 130 ? -4.804 -9.261 -5.644 1.00 92.94 130 VAL A CA 1
ATOM 1004 C C . VAL A 1 130 ? -4.558 -9.655 -4.196 1.00 92.94 130 VAL A C 1
ATOM 1006 O O . VAL A 1 130 ? -5.463 -10.126 -3.509 1.00 92.94 130 VAL A O 1
ATOM 1009 N N . ILE A 1 131 ? -3.326 -9.454 -3.734 1.00 92.38 131 ILE A N 1
ATOM 1010 C CA . ILE A 1 131 ? -2.970 -9.587 -2.324 1.00 92.38 131 ILE A CA 1
ATOM 1011 C C . ILE A 1 131 ? -2.905 -8.183 -1.738 1.00 92.38 131 ILE A C 1
ATOM 1013 O O . ILE A 1 131 ? -2.104 -7.360 -2.177 1.00 92.38 131 ILE A O 1
ATOM 1017 N N . PHE A 1 132 ? -3.739 -7.925 -0.736 1.00 92.50 132 PHE A N 1
ATOM 1018 C CA . PHE A 1 132 ? -3.678 -6.704 0.053 1.00 92.50 132 PHE A CA 1
ATOM 1019 C C . PHE A 1 132 ? -2.793 -6.937 1.278 1.00 92.50 132 PHE A C 1
ATOM 1021 O O . PHE A 1 132 ? -3.070 -7.822 2.089 1.00 92.50 132 PHE A O 1
ATOM 1028 N N . TYR A 1 133 ? -1.712 -6.166 1.394 1.00 89.81 133 TYR A N 1
ATOM 1029 C CA . TYR A 1 133 ? -0.749 -6.280 2.484 1.00 89.81 133 TYR A CA 1
ATOM 1030 C C . TYR A 1 133 ? -0.583 -4.941 3.199 1.00 89.81 133 TYR A C 1
ATOM 1032 O O . TYR A 1 133 ? -0.182 -3.949 2.594 1.00 89.81 133 TYR A O 1
ATOM 1040 N N . CYS A 1 134 ? -0.842 -4.940 4.506 1.00 85.94 134 CYS A N 1
ATOM 1041 C CA . CYS A 1 134 ? -0.559 -3.824 5.399 1.00 85.94 134 CYS A CA 1
ATOM 1042 C C . CYS A 1 134 ? 0.455 -4.283 6.443 1.00 85.94 134 CYS A C 1
ATOM 1044 O O . CYS A 1 134 ? 0.199 -5.240 7.175 1.00 85.94 134 CYS A O 1
ATOM 1046 N N . TYR A 1 135 ? 1.595 -3.599 6.528 1.00 82.25 135 TYR A N 1
ATOM 1047 C CA . TYR A 1 135 ? 2.542 -3.810 7.618 1.00 82.25 135 TYR A CA 1
ATOM 1048 C C . TYR A 1 135 ? 2.166 -2.925 8.814 1.00 82.25 135 TYR A C 1
ATOM 1050 O O . TYR A 1 135 ? 1.711 -1.795 8.649 1.00 82.25 135 TYR A O 1
ATOM 1058 N N . GLY A 1 136 ? 2.356 -3.445 10.025 1.00 79.50 136 GLY A N 1
ATOM 1059 C CA . GLY A 1 136 ? 2.200 -2.702 11.277 1.00 79.50 136 GLY A CA 1
ATOM 1060 C C . GLY A 1 136 ? 3.502 -2.672 12.083 1.00 79.50 136 GLY A C 1
ATOM 1061 O O . GLY A 1 136 ? 4.454 -3.377 11.759 1.00 79.50 136 GLY A O 1
ATOM 1062 N N . GLY A 1 137 ? 3.537 -1.875 13.157 1.00 65.31 137 GLY A N 1
ATOM 1063 C CA . GLY A 1 137 ? 4.597 -1.927 14.179 1.00 65.31 137 GLY A CA 1
ATOM 1064 C C . GLY A 1 137 ? 5.828 -1.039 13.959 1.00 65.31 137 GLY A C 1
ATOM 1065 O O . GLY A 1 137 ? 6.736 -1.077 14.782 1.00 65.31 137 GLY A O 1
ATOM 1066 N N . THR A 1 138 ? 5.875 -0.233 12.894 1.00 56.84 138 THR A N 1
ATOM 1067 C CA . THR A 1 138 ? 7.004 0.678 12.594 1.00 56.84 138 THR A CA 1
ATOM 1068 C C . THR A 1 138 ? 6.728 2.154 12.886 1.00 56.84 138 THR A C 1
ATOM 1070 O O . THR A 1 138 ? 7.617 2.978 12.706 1.00 56.84 138 THR A O 1
ATOM 1073 N N . PHE A 1 139 ? 5.517 2.495 13.329 1.00 47.72 139 PHE A N 1
ATOM 1074 C CA . PHE A 1 139 ? 5.145 3.846 13.746 1.00 47.72 139 PHE A CA 1
ATOM 1075 C C . PHE A 1 139 ? 4.871 3.831 15.255 1.00 47.72 139 PHE A C 1
ATOM 1077 O O . PHE A 1 139 ? 3.747 3.576 15.686 1.00 47.72 139 PHE A O 1
ATOM 1084 N N . MET A 1 140 ? 5.934 4.031 16.036 1.00 37.06 140 MET A N 1
ATOM 1085 C CA . MET A 1 140 ? 5.913 4.420 17.451 1.00 37.06 140 MET A CA 1
ATOM 1086 C C . MET A 1 140 ? 6.804 5.642 17.624 1.00 37.06 140 MET A C 1
ATOM 1088 O O . MET A 1 140 ? 7.868 5.670 16.965 1.00 37.06 140 MET A O 1
#

Organism: Viridothelium virens (NCBI:txid1048519)

Radius of gyration: 22.85 Å; Cα contacts (8 Å, |Δi|>4): 101; chains: 1; bounding box: 52×44×56 Å

Mean predicted aligned error: 13.68 Å

Sequence (140 aa):
MTSSPPETSPSREEIARGVQQLRRGLSKGGWTPITPRQFTGLQDPGIKGAAWVSRVTYDRPSEDDMARVLQKAICELSGDTEVFTMPRIASIEAQWIGWRENTASDTPGSSYTEQENFSRLCEGAKSDKVIFYCYGGTFM

pLDDT: mean 80.84, std 11.99, range [37.06, 95.44]

Secondary structure (DSSP, 8-state):
--PPPP--PPPHHHHHHHHHHHHHHHTTS----HHHHHHHHTS---SBTTEEEEEEEEPPPS--HHHHHHHHHHHHHHTT----PPPPP--EEEEEEEE-TT--TTPBPP-S-HHHHHHHHHHT-SSS--------S---